Protein AF-A0A847HYG8-F1 (afdb_monomer_lite)

Radius of gyration: 13.26 Å; chains: 1; bounding box: 29×30×33 Å

pLDDT: mean 84.76, std 11.22, range [52.34, 96.5]

Structure (mmCIF, N/CA/C/O backbone):
data_AF-A0A847HYG8-F1
#
_entry.id   AF-A0A847HYG8-F1
#
loop_
_atom_site.group_PDB
_atom_site.id
_atom_site.type_symbol
_atom_site.label_atom_id
_atom_site.label_alt_id
_atom_site.label_comp_id
_atom_site.label_asym_id
_atom_site.label_entity_id
_atom_site.label_seq_id
_atom_site.pdbx_PDB_ins_code
_atom_site.Cartn_x
_atom_site.Cartn_y
_atom_site.Cartn_z
_atom_site.occupancy
_atom_site.B_iso_or_equiv
_atom_site.auth_seq_id
_atom_site.auth_comp_id
_atom_site.auth_asym_id
_atom_site.auth_atom_id
_atom_site.pdbx_PDB_model_num
ATOM 1 N N . MET A 1 1 ? -9.102 16.227 9.073 1.00 52.34 1 MET A N 1
ATOM 2 C CA . MET A 1 1 ? -7.737 16.788 8.981 1.00 52.34 1 MET A CA 1
ATOM 3 C C . MET A 1 1 ? -6.795 15.641 9.301 1.00 52.34 1 MET A C 1
ATOM 5 O O . MET A 1 1 ? -7.019 15.011 10.326 1.00 52.34 1 MET A O 1
ATOM 9 N N . LEU A 1 2 ? -5.846 15.303 8.422 1.00 60.75 2 LEU A N 1
ATOM 10 C CA . LEU A 1 2 ? -4.850 14.267 8.726 1.00 60.75 2 LEU A CA 1
ATOM 11 C C . LEU A 1 2 ? -3.998 14.769 9.896 1.00 60.75 2 LEU A C 1
ATOM 13 O O . LEU A 1 2 ? -3.474 15.881 9.843 1.00 60.75 2 LEU A O 1
ATOM 17 N N . THR A 1 3 ? -3.939 14.009 10.984 1.00 58.62 3 THR A N 1
ATOM 18 C CA 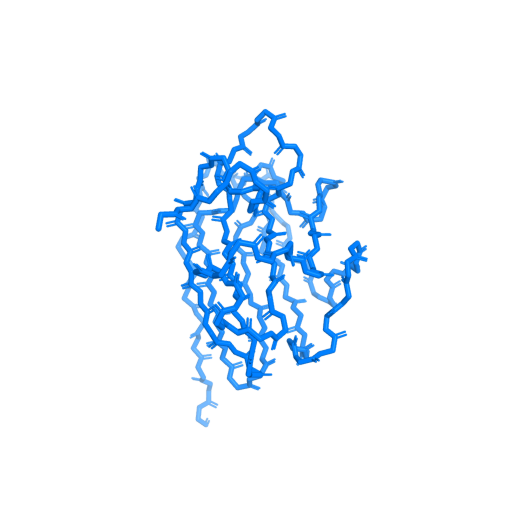. THR A 1 3 ? -3.128 14.368 12.152 1.00 58.62 3 THR A CA 1
ATOM 19 C C . THR A 1 3 ? -1.682 13.922 11.926 1.00 58.62 3 THR A C 1
ATOM 21 O O . THR A 1 3 ? -1.426 13.015 11.131 1.00 58.62 3 THR A O 1
ATOM 24 N N . ALA A 1 4 ? -0.722 14.515 12.646 1.00 59.12 4 ALA A N 1
ATOM 25 C CA . ALA A 1 4 ? 0.690 14.101 12.601 1.00 59.12 4 ALA A CA 1
ATOM 26 C C . ALA A 1 4 ? 0.892 12.604 12.933 1.00 59.12 4 ALA A C 1
ATOM 28 O O . ALA A 1 4 ? 1.871 11.991 12.525 1.00 59.12 4 ALA A O 1
ATOM 29 N N . SER A 1 5 ? -0.071 12.006 13.634 1.00 66.94 5 SER A N 1
ATOM 30 C CA . SER A 1 5 ? -0.124 10.593 14.006 1.00 66.94 5 SER A CA 1
ATOM 31 C C . SER A 1 5 ? -0.517 9.657 12.850 1.00 66.94 5 SER A C 1
ATOM 33 O O . SER A 1 5 ? -0.388 8.447 12.972 1.00 66.94 5 SER A O 1
ATOM 35 N N . SER A 1 6 ? -0.978 10.183 11.711 1.00 69.50 6 SER A N 1
ATOM 36 C CA . SER A 1 6 ? -1.376 9.360 10.556 1.00 69.50 6 SER A CA 1
ATOM 37 C C . SER A 1 6 ? -0.200 8.721 9.808 1.00 69.50 6 SER A C 1
ATOM 39 O O . SER A 1 6 ? -0.425 7.839 8.986 1.00 69.50 6 SER A O 1
ATOM 41 N N . TYR A 1 7 ? 1.037 9.169 10.064 1.00 79.75 7 TYR A N 1
ATOM 42 C CA . TYR A 1 7 ? 2.248 8.811 9.309 1.00 79.75 7 TYR A CA 1
ATOM 43 C C . TYR A 1 7 ? 2.185 9.099 7.795 1.00 79.75 7 TYR A C 1
ATO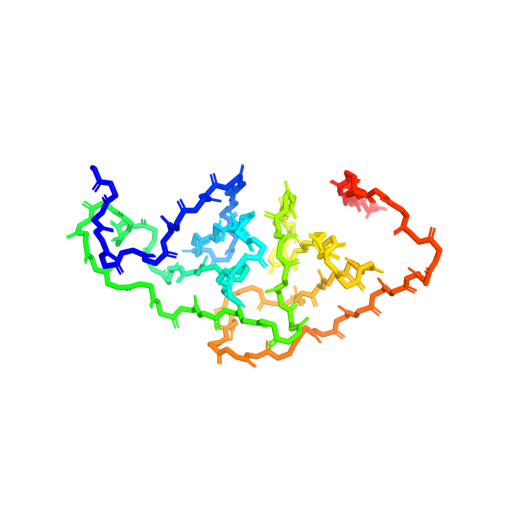M 45 O O . TYR A 1 7 ? 3.074 8.706 7.043 1.00 79.75 7 TYR A O 1
ATOM 53 N N . LEU A 1 8 ? 1.155 9.813 7.336 1.00 79.19 8 LEU A N 1
ATOM 54 C CA . LEU A 1 8 ? 0.993 10.224 5.948 1.00 79.19 8 LEU A CA 1
ATOM 55 C C . LEU A 1 8 ? 1.698 11.562 5.738 1.00 79.19 8 LEU A C 1
ATOM 57 O O . LEU A 1 8 ? 1.106 12.622 5.935 1.00 79.19 8 LEU A O 1
ATOM 61 N N . VAL A 1 9 ? 2.972 11.499 5.354 1.00 79.81 9 VAL A N 1
ATOM 62 C CA . VAL A 1 9 ? 3.782 12.691 5.057 1.00 79.81 9 VAL A CA 1
ATOM 63 C C . VAL A 1 9 ? 3.438 13.251 3.675 1.00 79.81 9 VAL A C 1
ATOM 65 O O . VAL A 1 9 ? 3.185 14.447 3.536 1.00 79.81 9 VAL A O 1
ATOM 68 N N . LEU A 1 10 ? 3.359 12.381 2.663 1.00 85.38 10 LEU A N 1
ATOM 69 C CA . LEU A 1 10 ? 3.004 12.720 1.287 1.00 85.38 10 LEU A CA 1
ATOM 70 C C . LEU A 1 10 ? 2.031 11.674 0.699 1.00 85.38 10 LEU A C 1
ATOM 72 O O . LEU A 1 10 ? 2.412 10.888 -0.177 1.00 85.38 10 LEU A O 1
ATOM 76 N N . PRO A 1 11 ? 0.770 11.627 1.178 1.00 87.75 11 PRO A N 1
ATOM 77 C CA . PRO A 1 11 ? -0.224 10.694 0.655 1.00 87.75 11 PRO A CA 1
ATOM 78 C C . PRO A 1 11 ? -0.475 10.972 -0.831 1.00 87.75 11 PRO A C 1
ATOM 80 O O . PRO A 1 11 ? -0.805 12.096 -1.207 1.00 87.75 11 PRO A O 1
ATOM 83 N N . TYR A 1 12 ? -0.323 9.949 -1.671 1.00 88.88 12 TYR A N 1
ATOM 84 C CA . TYR A 1 12 ? -0.370 10.092 -3.129 1.00 88.88 12 TYR A CA 1
ATOM 85 C C . TYR A 1 12 ? -1.540 9.339 -3.761 1.00 88.88 12 TYR A C 1
ATOM 87 O O . TYR A 1 12 ? -2.192 9.834 -4.677 1.00 88.88 12 TYR A O 1
ATOM 95 N N . CYS A 1 13 ? -1.836 8.143 -3.258 1.00 91.50 13 CYS A N 1
ATOM 96 C CA . CYS A 1 13 ? -2.895 7.288 -3.780 1.00 91.50 13 CYS A CA 1
ATOM 97 C C . CYS A 1 13 ? -3.598 6.546 -2.640 1.00 91.50 13 CYS A C 1
ATOM 99 O O . CYS A 1 13 ? -3.030 6.343 -1.568 1.00 91.50 13 CYS A O 1
ATOM 101 N N . VAL A 1 14 ? -4.855 6.164 -2.857 1.00 93.81 14 VAL A N 1
ATOM 102 C CA . VAL A 1 14 ? -5.692 5.478 -1.866 1.00 93.81 14 VAL A CA 1
ATOM 103 C C . VAL A 1 14 ? -6.527 4.397 -2.549 1.00 93.81 14 VAL A C 1
ATOM 105 O O . VAL A 1 14 ? -6.977 4.578 -3.679 1.00 93.81 14 VAL A O 1
ATOM 108 N N . THR A 1 15 ? -6.740 3.275 -1.870 1.00 95.12 15 THR A N 1
ATOM 109 C CA . THR A 1 15 ? -7.662 2.222 -2.299 1.00 95.12 15 THR A CA 1
ATOM 110 C C . THR A 1 15 ? -8.331 1.583 -1.090 1.00 95.12 15 THR A C 1
ATOM 112 O O . THR A 1 15 ? -7.827 1.652 0.032 1.00 95.12 15 THR A O 1
ATOM 115 N N . HIS A 1 16 ? -9.475 0.951 -1.325 1.00 94.75 16 HIS A N 1
ATOM 116 C CA . HIS A 1 16 ? -10.217 0.195 -0.329 1.00 94.75 16 HIS A CA 1
ATOM 117 C C . HIS A 1 16 ? -10.388 -1.239 -0.832 1.00 94.75 16 HIS A C 1
ATOM 119 O O . HIS A 1 16 ? -10.935 -1.457 -1.912 1.00 94.75 16 HIS A O 1
ATOM 125 N N . VAL A 1 17 ? -9.900 -2.219 -0.071 1.00 94.88 17 VAL A N 1
ATOM 126 C CA . VAL A 1 17 ? -9.985 -3.639 -0.438 1.00 94.88 17 VAL A CA 1
ATOM 127 C C . VAL A 1 17 ? -10.002 -4.517 0.807 1.00 94.88 17 VAL A C 1
ATOM 129 O O . VAL A 1 17 ? -9.321 -4.237 1.789 1.00 94.88 17 VAL A O 1
ATOM 132 N N . GLY A 1 18 ? -10.825 -5.569 0.793 1.00 89.50 18 GLY A N 1
ATOM 133 C CA . GLY A 1 18 ? -10.961 -6.476 1.937 1.00 89.50 18 GLY A CA 1
ATOM 134 C C . GLY A 1 18 ? -11.485 -5.798 3.210 1.00 89.50 18 GLY A C 1
ATOM 135 O O . GLY A 1 18 ? -11.144 -6.233 4.302 1.00 89.50 18 GLY A O 1
ATOM 136 N N . GLY A 1 19 ? -12.259 -4.712 3.078 1.00 92.19 19 GLY A N 1
ATOM 137 C CA . GLY A 1 19 ? -12.750 -3.915 4.211 1.00 92.19 19 GLY A CA 1
ATOM 138 C C . GLY A 1 19 ? -11.715 -2.965 4.822 1.00 92.19 19 GLY A C 1
ATOM 139 O O . GLY A 1 19 ? -12.005 -2.334 5.832 1.00 92.19 19 GLY A O 1
ATOM 140 N N . ARG A 1 20 ? -10.520 -2.859 4.227 1.00 95.62 20 ARG A N 1
ATOM 141 C CA . ARG A 1 20 ? -9.392 -2.079 4.745 1.00 95.62 20 ARG A CA 1
ATOM 142 C C . ARG A 1 20 ? -9.013 -0.948 3.807 1.00 95.62 20 ARG A C 1
ATOM 144 O O . ARG A 1 20 ? -9.043 -1.108 2.583 1.00 95.62 20 ARG A O 1
ATOM 151 N N . LEU A 1 21 ? -8.639 0.190 4.378 1.00 95.00 21 LEU A N 1
ATOM 152 C CA . LEU A 1 21 ? -8.162 1.347 3.625 1.00 95.00 21 LEU A CA 1
ATOM 153 C C . LEU A 1 21 ? -6.641 1.293 3.532 1.00 95.00 21 LEU A C 1
ATOM 155 O O . LEU A 1 21 ? -5.979 1.184 4.558 1.00 95.00 21 LEU A O 1
ATOM 159 N N . PHE A 1 22 ? -6.094 1.434 2.331 1.00 95.62 22 PHE A N 1
ATOM 160 C CA . PHE A 1 22 ? -4.656 1.536 2.107 1.00 95.62 22 PHE A CA 1
ATOM 161 C C . PHE A 1 22 ? -4.334 2.858 1.434 1.00 95.62 22 PHE A C 1
ATOM 163 O O . PHE A 1 22 ? -5.032 3.275 0.511 1.00 95.62 22 PHE A O 1
ATOM 170 N N . VAL A 1 23 ? -3.268 3.503 1.887 1.00 93.56 23 VAL A N 1
ATOM 171 C CA . VAL A 1 23 ? -2.781 4.778 1.378 1.00 93.56 23 VAL A CA 1
ATOM 172 C C . VAL A 1 23 ? -1.311 4.613 1.010 1.00 93.56 23 VAL A C 1
ATOM 174 O O . VAL A 1 23 ? -0.486 4.239 1.845 1.00 93.56 23 VAL A O 1
ATOM 177 N N . GLY A 1 24 ? -0.995 4.882 -0.252 1.00 92.69 24 GLY A N 1
ATOM 178 C CA . GLY A 1 24 ? 0.371 4.969 -0.741 1.00 92.69 24 GLY A CA 1
ATOM 179 C C . GLY A 1 24 ? 0.961 6.327 -0.387 1.00 92.69 24 GLY A C 1
ATOM 180 O O . GLY A 1 24 ? 0.342 7.371 -0.612 1.00 92.69 24 GLY A O 1
ATOM 181 N N . ASN A 1 25 ? 2.154 6.297 0.184 1.00 87.94 25 ASN A N 1
ATOM 182 C C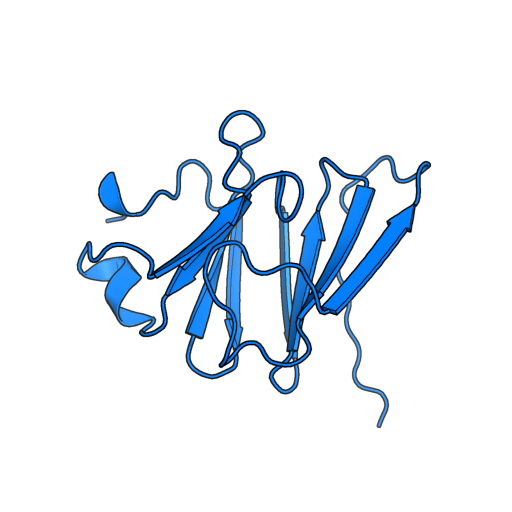A . ASN A 1 25 ? 2.932 7.459 0.559 1.00 87.94 25 ASN A CA 1
ATOM 183 C C . ASN A 1 25 ? 4.101 7.592 -0.430 1.00 87.94 25 ASN A C 1
ATOM 185 O O . ASN A 1 25 ? 4.912 6.674 -0.589 1.00 87.94 25 ASN A O 1
ATOM 189 N N . ALA A 1 26 ? 4.174 8.734 -1.111 1.00 81.88 26 ALA A N 1
ATOM 190 C CA . ALA A 1 26 ? 5.217 9.036 -2.090 1.00 81.88 26 ALA A CA 1
ATOM 191 C C . ALA A 1 26 ? 6.388 9.801 -1.452 1.00 81.88 26 ALA A C 1
ATOM 193 O O . ALA A 1 26 ? 7.061 10.601 -2.103 1.00 81.88 26 ALA A O 1
ATOM 194 N N . ASP A 1 27 ? 6.634 9.595 -0.162 1.00 75.62 27 ASP A N 1
ATOM 195 C CA . ASP A 1 27 ? 7.825 10.137 0.471 1.00 75.62 27 ASP A CA 1
ATOM 196 C C . ASP A 1 27 ? 9.041 9.277 0.089 1.00 75.62 27 ASP A C 1
ATOM 198 O O . ASP A 1 27 ? 9.041 8.056 0.230 1.00 75.62 27 ASP A O 1
ATOM 202 N N . HIS A 1 28 ? 10.064 9.920 -0.470 1.00 65.19 28 HIS A N 1
ATOM 203 C CA . HIS A 1 28 ? 11.340 9.295 -0.836 1.00 65.19 28 HIS A CA 1
ATOM 204 C C . HIS A 1 28 ? 12.364 9.375 0.304 1.00 65.19 28 HIS A C 1
ATOM 206 O O . HIS A 1 28 ? 13.442 8.790 0.210 1.00 65.19 28 HIS A O 1
ATOM 212 N N . THR A 1 29 ? 12.046 10.130 1.356 1.00 68.75 29 THR A N 1
ATOM 213 C CA . THR A 1 29 ? 12.895 10.352 2.527 1.00 68.75 29 THR A CA 1
ATOM 214 C C . THR A 1 29 ? 12.440 9.512 3.712 1.00 68.75 29 THR A C 1
ATOM 216 O O . THR A 1 29 ? 13.276 8.957 4.427 1.00 68.75 29 THR A O 1
ATOM 219 N N . ASP A 1 30 ? 11.126 9.360 3.885 1.00 63.53 30 ASP A N 1
ATOM 220 C CA . ASP A 1 30 ? 10.552 8.499 4.904 1.00 63.53 30 ASP A CA 1
ATOM 221 C C . ASP A 1 30 ? 10.324 7.104 4.321 1.00 63.53 30 ASP A C 1
ATOM 223 O O . ASP A 1 30 ? 9.556 6.893 3.386 1.00 63.53 30 ASP A O 1
ATOM 227 N N . THR A 1 31 ? 11.025 6.122 4.877 1.00 73.06 31 THR A N 1
ATOM 228 C CA . THR A 1 31 ? 10.994 4.720 4.435 1.00 73.06 31 THR A CA 1
ATOM 229 C C . THR A 1 31 ? 9.607 4.074 4.484 1.00 73.06 31 THR A C 1
ATOM 231 O O . THR A 1 31 ? 9.501 2.908 4.144 1.00 73.06 31 THR A O 1
ATOM 234 N N . LEU A 1 32 ? 8.551 4.759 4.925 1.00 85.81 32 LEU A N 1
ATOM 235 C CA . LEU A 1 32 ? 7.184 4.250 4.995 1.00 85.81 32 LEU A CA 1
ATOM 236 C C . LEU A 1 32 ? 6.401 4.553 3.711 1.00 85.81 32 LEU A C 1
ATOM 238 O O . LEU A 1 32 ? 5.777 5.608 3.600 1.00 85.81 32 LEU A O 1
ATOM 242 N N . GLY A 1 33 ? 6.400 3.609 2.768 1.00 89.75 33 GLY A N 1
ATOM 243 C CA . GLY A 1 33 ? 5.713 3.765 1.486 1.00 89.75 33 GLY A CA 1
ATOM 244 C C . GLY A 1 33 ? 4.234 3.378 1.487 1.00 89.75 33 GLY A C 1
ATOM 245 O O . GLY A 1 33 ? 3.493 3.881 0.648 1.00 89.75 33 GLY A O 1
ATOM 246 N N . LEU A 1 34 ? 3.764 2.514 2.393 1.00 93.00 34 LEU A N 1
ATOM 247 C CA . LEU A 1 34 ? 2.345 2.141 2.435 1.00 93.00 34 LEU A CA 1
ATOM 248 C C . LEU A 1 34 ? 1.817 2.056 3.864 1.00 93.00 34 LEU A C 1
ATOM 250 O O . LEU A 1 34 ? 2.420 1.446 4.747 1.00 93.00 34 LEU A O 1
ATOM 254 N N . VAL A 1 35 ? 0.661 2.678 4.059 1.00 93.31 35 VAL A N 1
ATOM 255 C CA . VAL A 1 35 ? -0.056 2.764 5.326 1.00 93.31 35 VAL A CA 1
ATOM 256 C C . VAL A 1 35 ? -1.426 2.127 5.147 1.00 93.31 35 VAL A C 1
ATOM 258 O O . VAL A 1 35 ? -2.096 2.388 4.150 1.00 93.31 35 VAL A O 1
ATOM 261 N N . GLY A 1 36 ? -1.861 1.303 6.095 1.00 94.56 36 GLY A N 1
ATOM 262 C CA . GLY A 1 36 ? -3.177 0.678 6.070 1.00 94.56 36 GLY A CA 1
ATOM 263 C C . GLY A 1 36 ? -3.923 0.804 7.392 1.00 94.56 36 GLY A C 1
ATOM 264 O O . GLY A 1 36 ? -3.320 0.840 8.466 1.00 94.56 36 GLY A O 1
ATOM 265 N N . PHE A 1 37 ? -5.246 0.864 7.275 1.00 94.19 37 PHE A N 1
ATOM 266 C CA . PHE A 1 37 ? -6.194 0.920 8.377 1.00 94.19 37 PHE A CA 1
ATOM 267 C C . PHE A 1 37 ? -7.167 -0.254 8.263 1.00 94.19 37 PHE A C 1
ATOM 269 O O . PHE A 1 37 ? -7.882 -0.366 7.260 1.00 94.19 37 PHE A O 1
ATOM 276 N N . SER A 1 38 ? -7.230 -1.099 9.294 1.00 93.81 38 SER A N 1
ATOM 277 C CA . SER A 1 38 ? -8.212 -2.188 9.365 1.00 93.81 38 SER A CA 1
ATOM 278 C C . SER A 1 38 ? -9.653 -1.677 9.409 1.00 93.81 38 SER A C 1
ATOM 280 O O . SER A 1 38 ? -10.538 -2.320 8.855 1.00 93.81 38 SER A O 1
ATOM 282 N N . ASP A 1 39 ? -9.877 -0.513 10.025 1.00 92.25 39 ASP A N 1
ATOM 283 C CA . ASP A 1 39 ? -11.128 0.244 9.930 1.00 92.25 39 ASP A CA 1
ATOM 284 C C . ASP A 1 39 ? -10.860 1.559 9.175 1.00 92.25 39 ASP A C 1
ATOM 286 O O . ASP A 1 39 ? -10.147 2.422 9.697 1.00 92.25 39 ASP A O 1
ATOM 290 N N . PRO A 1 40 ? -11.423 1.758 7.969 1.00 90.31 40 PRO A N 1
ATOM 291 C CA . PRO A 1 40 ? -11.267 2.988 7.198 1.00 90.31 40 PRO A CA 1
ATOM 292 C C . PRO A 1 40 ? -11.638 4.270 7.954 1.00 90.31 40 PRO A C 1
ATOM 294 O O . PRO A 1 40 ? -11.079 5.325 7.656 1.00 90.31 40 PRO A O 1
ATOM 297 N N . HIS A 1 41 ? -12.543 4.216 8.937 1.00 88.06 41 HIS A N 1
ATOM 298 C CA . HIS A 1 41 ? -12.928 5.390 9.726 1.00 88.06 41 HIS A CA 1
ATOM 299 C C . HIS A 1 41 ? -11.781 5.929 10.588 1.00 88.06 41 HIS A C 1
ATOM 301 O O . HIS A 1 41 ? -11.756 7.123 10.899 1.00 88.06 41 HIS A O 1
ATOM 307 N N . ASN A 1 42 ? -10.787 5.096 10.904 1.00 88.19 42 ASN A N 1
ATOM 308 C CA . ASN A 1 42 ? -9.641 5.492 11.717 1.00 88.19 42 ASN A CA 1
ATOM 309 C C . ASN A 1 42 ? -8.805 6.619 11.091 1.00 88.19 42 ASN A C 1
ATOM 311 O O . ASN A 1 42 ? -8.185 7.397 11.819 1.00 88.19 42 ASN A O 1
ATOM 315 N N . ILE A 1 43 ? -8.844 6.779 9.761 1.00 84.62 43 ILE A N 1
ATOM 316 C CA . ILE A 1 43 ? -8.107 7.847 9.073 1.00 84.62 43 ILE A CA 1
ATOM 317 C C . ILE A 1 43 ? -8.579 9.255 9.476 1.00 84.62 43 ILE A C 1
ATOM 319 O O . ILE A 1 43 ? -7.793 10.203 9.446 1.00 84.62 43 ILE A O 1
ATOM 323 N N . VAL A 1 44 ? -9.853 9.416 9.866 1.00 81.12 44 VAL A N 1
ATOM 324 C CA . VAL A 1 44 ? -10.426 10.725 10.237 1.00 81.12 44 VAL A CA 1
ATOM 325 C C . VAL A 1 44 ? -10.516 10.951 11.742 1.00 81.12 44 VAL A C 1
ATOM 327 O O . VAL A 1 44 ? -10.667 12.097 12.165 1.00 81.12 44 VAL A O 1
ATOM 330 N N . THR A 1 45 ? -10.409 9.897 12.552 1.00 81.25 45 THR A N 1
ATOM 331 C CA . THR A 1 45 ? -10.466 9.985 14.021 1.00 81.25 45 THR A CA 1
ATOM 332 C C . THR A 1 45 ? -9.104 10.264 14.655 1.00 81.25 45 THR A C 1
ATOM 334 O O . THR A 1 45 ? -9.034 10.557 15.846 1.00 81.25 45 THR A O 1
ATOM 337 N N . GLY A 1 46 ? -8.021 10.193 13.875 1.00 72.94 46 GLY A N 1
ATOM 338 C CA . GLY A 1 46 ? -6.655 10.362 14.372 1.00 72.94 46 GLY A CA 1
ATOM 339 C C . GLY A 1 46 ? -6.090 9.113 15.052 1.00 72.94 46 GLY A C 1
ATOM 340 O O . GLY A 1 46 ? -5.025 9.196 15.663 1.00 72.94 46 GLY A O 1
ATOM 341 N N . THR A 1 47 ? -6.779 7.972 14.941 1.00 84.50 47 THR A N 1
ATOM 342 C CA . THR A 1 47 ? -6.240 6.663 15.319 1.00 84.50 47 THR A CA 1
ATOM 343 C C . THR A 1 47 ? -5.017 6.348 14.450 1.00 84.50 47 THR A C 1
ATOM 345 O O . THR A 1 47 ? -4.993 6.664 13.259 1.00 84.50 47 THR A O 1
ATOM 348 N N . LEU A 1 48 ? -3.995 5.723 15.043 1.00 86.88 48 LEU A N 1
ATOM 349 C CA . LEU A 1 48 ? -2.821 5.283 14.292 1.00 86.88 48 LEU A CA 1
ATOM 350 C C . LEU A 1 48 ? -3.205 4.187 13.281 1.00 86.88 48 LEU A C 1
ATOM 352 O O . LEU A 1 48 ? -4.034 3.335 13.604 1.00 86.88 48 LEU A O 1
ATOM 356 N N . PRO A 1 49 ? -2.590 4.165 12.091 1.00 91.06 49 PRO A N 1
ATOM 357 C CA . PRO A 1 49 ? -2.661 3.008 11.206 1.00 91.06 49 PRO A CA 1
ATOM 358 C C . PRO A 1 49 ? -2.040 1.765 11.855 1.00 91.06 49 PRO A C 1
ATOM 360 O O . PRO A 1 49 ? -1.013 1.845 12.530 1.00 91.06 49 PRO A O 1
ATOM 363 N N . ASP A 1 50 ? -2.654 0.611 11.617 1.00 92.94 50 ASP A N 1
ATOM 364 C CA . ASP A 1 50 ? -2.231 -0.696 12.131 1.00 92.94 50 ASP A CA 1
ATOM 365 C C . ASP A 1 50 ? -1.376 -1.494 11.134 1.00 92.94 50 ASP A C 1
ATOM 367 O O . ASP A 1 50 ? -0.738 -2.480 11.504 1.00 92.94 50 ASP A O 1
ATOM 371 N N . ILE A 1 51 ? -1.302 -1.040 9.880 1.00 94.25 51 ILE A N 1
ATOM 372 C CA . ILE A 1 51 ? -0.481 -1.653 8.836 1.00 94.25 51 ILE A CA 1
ATOM 373 C C . ILE A 1 51 ? 0.532 -0.622 8.348 1.00 94.25 51 ILE A C 1
ATOM 375 O O . ILE A 1 51 ? 0.168 0.414 7.794 1.00 94.25 51 ILE A O 1
ATOM 379 N N . LEU A 1 52 ? 1.817 -0.918 8.536 1.00 93.25 52 LEU A N 1
ATOM 380 C CA . LEU A 1 52 ? 2.923 -0.072 8.103 1.00 93.25 52 LEU A CA 1
ATOM 381 C C . LEU A 1 52 ? 3.884 -0.907 7.255 1.00 93.25 52 LEU A C 1
ATOM 383 O O . LEU A 1 52 ? 4.568 -1.792 7.773 1.00 93.25 52 LEU A O 1
ATOM 387 N N . LEU A 1 53 ? 3.959 -0.632 5.953 1.00 93.06 53 LEU A N 1
ATOM 388 C CA . LEU A 1 53 ? 4.949 -1.246 5.070 1.00 93.06 53 LEU A CA 1
ATOM 389 C C . LEU A 1 53 ? 6.031 -0.234 4.728 1.00 93.06 53 LEU A C 1
ATOM 391 O O . LEU A 1 53 ? 5.766 0.850 4.201 1.00 93.06 53 LEU A O 1
ATOM 395 N N . ARG A 1 54 ? 7.265 -0.617 5.051 1.00 89.50 54 ARG A N 1
ATOM 396 C CA . ARG A 1 54 ? 8.452 0.216 4.897 1.00 89.50 54 ARG A CA 1
ATOM 397 C C . ARG A 1 54 ? 9.396 -0.338 3.838 1.00 89.50 54 ARG A C 1
ATOM 399 O O . ARG A 1 54 ? 9.233 -1.466 3.382 1.00 89.50 54 ARG A O 1
ATOM 406 N N . ALA A 1 55 ? 10.405 0.436 3.472 1.00 82.62 55 ALA A N 1
ATOM 407 C CA . ALA A 1 55 ? 11.522 0.005 2.656 1.00 82.62 55 ALA A CA 1
ATOM 408 C C . ALA A 1 55 ? 12.163 -1.287 3.218 1.00 82.62 55 ALA A C 1
ATOM 410 O O . ALA A 1 55 ? 12.307 -1.415 4.437 1.00 82.62 55 ALA A O 1
ATOM 411 N N . PRO A 1 56 ? 12.562 -2.238 2.351 1.00 82.69 56 PRO A N 1
ATOM 412 C CA . PRO A 1 56 ? 12.461 -2.192 0.886 1.00 82.69 56 PRO A CA 1
ATOM 413 C C . PRO A 1 56 ? 11.079 -2.589 0.331 1.00 82.69 56 PRO A C 1
ATOM 415 O O . PRO A 1 56 ? 10.838 -2.482 -0.868 1.00 82.69 56 PRO A O 1
ATOM 418 N N . LEU A 1 57 ? 10.159 -3.034 1.189 1.00 85.25 57 LEU A N 1
ATOM 419 C CA . LEU A 1 57 ? 8.869 -3.607 0.794 1.00 85.25 57 LEU A CA 1
ATOM 420 C C . LEU A 1 57 ? 7.969 -2.581 0.097 1.00 85.25 57 LEU A C 1
ATOM 422 O O . LEU A 1 57 ? 7.322 -2.900 -0.899 1.00 85.25 57 LEU A O 1
ATOM 426 N N . ALA A 1 58 ? 7.953 -1.347 0.596 1.00 85.31 58 ALA A N 1
ATOM 427 C CA . ALA A 1 58 ? 7.215 -0.237 0.009 1.00 85.31 58 ALA A CA 1
ATOM 428 C C . ALA A 1 58 ? 8.040 1.050 0.120 1.00 85.31 58 ALA A C 1
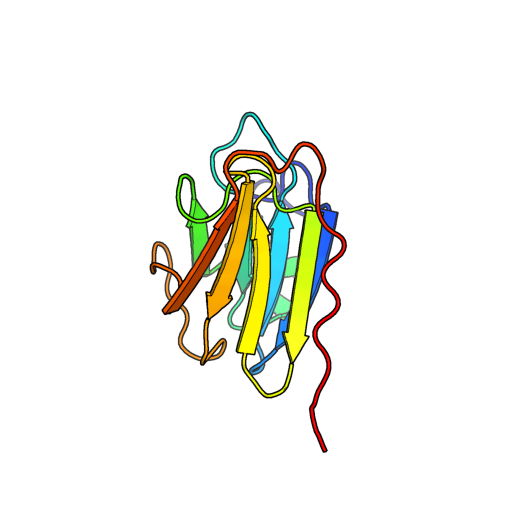ATOM 430 O O . ALA A 1 58 ? 8.129 1.641 1.196 1.00 85.31 58 ALA A O 1
ATOM 431 N N . GLY A 1 59 ? 8.658 1.462 -0.989 1.00 83.81 59 GLY A N 1
ATOM 432 C CA . GLY A 1 59 ? 9.372 2.732 -1.114 1.00 83.81 59 GLY A CA 1
ATOM 433 C C . GLY A 1 59 ? 8.772 3.566 -2.241 1.00 83.81 59 GLY A C 1
ATOM 434 O O . GLY A 1 59 ? 8.754 3.126 -3.385 1.00 83.81 59 GLY A O 1
ATOM 435 N N . TYR A 1 60 ? 8.289 4.768 -1.929 1.00 86.88 60 TYR A N 1
ATOM 436 C CA . TYR A 1 60 ? 7.700 5.682 -2.912 1.00 86.88 60 TYR A CA 1
ATOM 437 C C . TYR A 1 60 ? 6.556 5.049 -3.733 1.00 86.88 60 TYR A C 1
ATOM 439 O O . TYR A 1 60 ? 6.724 4.605 -4.879 1.00 86.88 60 TYR A O 1
ATOM 447 N N . ILE A 1 61 ? 5.371 5.000 -3.118 1.00 89.31 61 ILE A N 1
ATOM 448 C CA . ILE A 1 61 ? 4.180 4.393 -3.717 1.00 89.31 61 ILE A CA 1
ATOM 449 C C . ILE A 1 61 ? 3.304 5.469 -4.347 1.00 89.31 61 ILE A C 1
ATOM 451 O O . ILE A 1 61 ? 2.683 6.273 -3.651 1.00 89.31 61 ILE A O 1
ATOM 455 N N . VAL A 1 62 ? 3.233 5.454 -5.676 1.00 85.62 62 VAL A N 1
ATOM 456 C CA . VAL A 1 62 ? 2.437 6.419 -6.454 1.00 85.62 62 VAL A CA 1
ATOM 457 C C . VAL A 1 62 ? 1.205 5.812 -7.106 1.00 85.62 62 VAL A C 1
ATOM 459 O O . VAL A 1 62 ? 0.347 6.545 -7.590 1.00 85.62 62 VAL A O 1
ATOM 462 N N . ASP A 1 63 ? 1.088 4.487 -7.105 1.00 89.88 63 ASP A N 1
ATOM 463 C CA . ASP A 1 63 ? -0.122 3.831 -7.569 1.00 89.88 63 ASP A CA 1
ATOM 464 C C . ASP A 1 63 ? -0.419 2.577 -6.756 1.00 89.88 63 ASP A C 1
ATOM 466 O O . ASP A 1 63 ? 0.476 1.772 -6.486 1.00 89.88 63 ASP A O 1
ATOM 470 N N . ILE A 1 64 ? -1.691 2.425 -6.387 1.00 93.44 64 ILE A N 1
ATOM 471 C CA . ILE A 1 64 ? -2.228 1.259 -5.689 1.00 93.44 64 ILE A CA 1
ATOM 472 C C . ILE A 1 64 ? -3.570 0.850 -6.291 1.00 93.44 64 ILE A C 1
ATOM 474 O O . ILE A 1 64 ? -4.399 1.687 -6.665 1.00 93.44 64 ILE A O 1
ATOM 478 N N . ARG A 1 65 ? -3.806 -0.458 -6.373 1.00 93.81 65 ARG A N 1
ATOM 479 C CA . ARG A 1 65 ? -5.050 -1.047 -6.875 1.00 93.81 65 ARG A CA 1
ATOM 480 C C . ARG A 1 65 ? -5.495 -2.177 -5.964 1.00 93.81 65 ARG A C 1
ATOM 482 O O . ARG A 1 65 ? -4.705 -3.041 -5.601 1.00 93.81 65 ARG A O 1
ATOM 489 N N . GLY A 1 66 ? -6.773 -2.157 -5.605 1.00 92.50 66 GLY A N 1
ATOM 490 C CA . GLY A 1 66 ? -7.439 -3.280 -4.956 1.00 92.50 66 GLY A CA 1
ATOM 491 C C . GLY A 1 66 ? -8.327 -3.999 -5.965 1.00 92.50 66 GLY A C 1
ATOM 492 O O . GLY A 1 66 ? -9.115 -3.332 -6.631 1.00 92.50 66 GLY A O 1
ATOM 493 N N . ILE A 1 67 ? -8.214 -5.322 -6.089 1.00 89.19 67 ILE A N 1
ATOM 494 C CA . ILE A 1 67 ? -9.049 -6.114 -7.007 1.00 89.19 67 ILE A CA 1
ATOM 495 C C . ILE A 1 67 ? -9.305 -7.509 -6.439 1.00 89.19 67 ILE A C 1
ATOM 497 O O . ILE A 1 67 ? -8.367 -8.189 -6.034 1.00 89.19 67 ILE A O 1
ATOM 501 N N . LEU A 1 68 ? -10.576 -7.918 -6.350 1.00 89.56 68 LEU A N 1
ATOM 502 C CA . LEU A 1 68 ? -11.003 -9.234 -5.840 1.00 89.56 68 LEU A CA 1
ATOM 503 C C . LEU A 1 68 ? -10.326 -9.669 -4.521 1.00 89.56 68 LEU A C 1
ATOM 505 O O . LEU A 1 68 ? -9.987 -10.831 -4.329 1.00 89.56 68 LEU A O 1
ATOM 509 N N . GLY A 1 69 ? -10.103 -8.725 -3.603 1.00 93.25 69 GLY A N 1
ATOM 510 C CA . GLY A 1 69 ? -9.439 -8.996 -2.323 1.00 93.25 69 GLY A CA 1
ATOM 511 C C . GLY A 1 69 ? -7.908 -8.958 -2.364 1.00 93.25 69 GLY A C 1
ATOM 512 O O . GLY A 1 69 ? -7.294 -9.012 -1.305 1.00 93.25 69 GLY A O 1
ATOM 513 N N . THR A 1 70 ? -7.290 -8.795 -3.534 1.00 95.31 70 THR A N 1
ATOM 514 C CA . THR A 1 70 ? -5.844 -8.578 -3.689 1.00 95.31 70 THR A CA 1
ATOM 515 C C . THR A 1 70 ? -5.491 -7.092 -3.626 1.00 95.31 70 THR A C 1
ATOM 517 O O . THR A 1 70 ? -6.285 -6.240 -4.033 1.00 95.31 70 THR A O 1
ATOM 520 N N . LEU A 1 71 ? -4.296 -6.773 -3.130 1.00 96.12 71 LEU A N 1
ATOM 521 C CA . LEU A 1 71 ? -3.732 -5.423 -3.124 1.00 96.12 71 LEU A CA 1
ATOM 522 C C . LEU A 1 71 ? -2.462 -5.415 -3.966 1.00 96.12 71 LEU A C 1
ATOM 524 O O . LEU A 1 71 ? -1.548 -6.189 -3.708 1.00 96.12 71 LEU A O 1
ATOM 528 N N . TRP A 1 72 ? -2.385 -4.498 -4.918 1.00 95.06 72 TRP A N 1
ATOM 529 C CA . TRP A 1 72 ? -1.236 -4.315 -5.789 1.00 95.06 72 TRP A CA 1
ATOM 530 C C . TRP A 1 72 ? -0.736 -2.882 -5.712 1.00 95.06 72 TRP A C 1
ATOM 532 O O . TRP A 1 72 ? -1.538 -1.954 -5.583 1.00 95.06 72 TRP A O 1
ATOM 542 N N . TYR A 1 73 ? 0.575 -2.692 -5.815 1.00 93.19 73 TYR A N 1
ATOM 543 C CA . TYR A 1 73 ? 1.171 -1.362 -5.817 1.00 93.19 73 TYR A CA 1
ATOM 544 C C . TYR A 1 73 ? 2.456 -1.284 -6.634 1.00 93.19 73 TYR A C 1
ATOM 546 O O . TYR A 1 73 ? 3.224 -2.245 -6.703 1.00 93.19 73 TYR A O 1
ATOM 554 N N . SER A 1 74 ? 2.700 -0.107 -7.209 1.00 89.69 74 SER A N 1
ATOM 555 C CA . SER A 1 74 ? 3.952 0.224 -7.891 1.00 89.69 74 SER A CA 1
ATOM 556 C C . SER A 1 74 ? 4.931 0.841 -6.894 1.00 89.69 74 SER A C 1
ATOM 558 O O . SER A 1 74 ? 4.708 1.935 -6.371 1.00 89.69 74 SER A O 1
ATOM 560 N N . ASN A 1 75 ? 6.023 0.131 -6.635 1.00 87.94 75 ASN A N 1
ATOM 561 C CA . ASN A 1 75 ? 7.147 0.563 -5.821 1.00 87.94 75 ASN A CA 1
ATOM 562 C C . ASN A 1 75 ? 8.212 1.177 -6.736 1.00 87.94 75 ASN A C 1
ATOM 564 O O . ASN A 1 75 ? 9.041 0.481 -7.326 1.00 87.94 75 ASN A O 1
ATOM 568 N N . SER A 1 76 ? 8.154 2.500 -6.887 1.00 82.69 76 SER A N 1
ATOM 569 C CA . SER A 1 76 ? 8.964 3.188 -7.902 1.00 82.69 76 SER A CA 1
ATOM 570 C C . SER A 1 76 ? 10.414 3.349 -7.465 1.00 82.69 76 SER A C 1
ATOM 572 O O . SER A 1 76 ? 11.295 3.412 -8.312 1.00 82.69 76 SER A O 1
ATOM 574 N N . TYR A 1 77 ? 10.676 3.395 -6.155 1.00 83.31 77 TYR A N 1
ATOM 575 C CA . TYR A 1 77 ? 12.046 3.490 -5.655 1.00 83.31 77 TYR A CA 1
ATOM 576 C C . TYR A 1 77 ? 12.835 2.205 -5.935 1.00 83.31 77 TYR A C 1
ATOM 578 O O . TYR A 1 77 ? 14.020 2.254 -6.252 1.00 83.31 77 TYR A O 1
ATOM 586 N N . TYR A 1 78 ? 12.164 1.053 -5.850 1.00 82.62 78 TYR A N 1
ATOM 587 C CA . TYR A 1 78 ? 12.768 -0.265 -6.051 1.00 82.62 78 TYR A CA 1
ATOM 588 C C . TYR A 1 78 ? 12.391 -0.913 -7.382 1.00 82.62 78 TYR A C 1
ATOM 590 O O . TYR A 1 78 ? 12.562 -2.120 -7.533 1.00 82.62 78 TYR A O 1
ATOM 598 N N . SER A 1 79 ? 11.875 -0.132 -8.333 1.00 85.31 79 SER A N 1
ATOM 599 C CA . SER A 1 79 ? 11.600 -0.592 -9.696 1.00 85.31 79 SER A CA 1
ATOM 600 C C . SER A 1 79 ? 10.800 -1.901 -9.747 1.00 85.31 79 SER A C 1
ATOM 602 O O . SER A 1 79 ? 11.176 -2.873 -10.405 1.00 85.31 79 SER A O 1
ATOM 604 N N . SER A 1 80 ? 9.722 -1.963 -8.962 1.00 86.94 80 SER A N 1
ATOM 605 C CA . SER A 1 80 ? 8.932 -3.184 -8.802 1.00 86.94 80 SER A CA 1
ATOM 606 C C . SER A 1 80 ? 7.435 -2.934 -8.689 1.00 86.94 80 SER A C 1
ATOM 608 O O . SER A 1 80 ? 6.978 -1.869 -8.280 1.00 86.94 80 SER A O 1
ATOM 610 N N . VAL A 1 81 ? 6.661 -3.956 -9.041 1.00 90.06 81 VAL A N 1
ATOM 611 C CA . VAL A 1 81 ? 5.240 -4.087 -8.730 1.00 90.06 81 VAL A CA 1
ATOM 612 C C . VAL A 1 81 ? 5.091 -5.204 -7.709 1.00 90.06 81 VAL A C 1
ATOM 614 O O . VAL A 1 81 ? 5.569 -6.320 -7.917 1.00 90.06 81 VAL A O 1
ATOM 617 N N . CYS A 1 82 ? 4.415 -4.905 -6.609 1.00 92.88 82 CYS A N 1
ATOM 618 C CA . CYS A 1 82 ? 4.215 -5.832 -5.507 1.00 92.88 82 CYS A CA 1
ATOM 619 C C . CYS A 1 82 ? 2.734 -6.181 -5.367 1.00 92.88 82 CYS A C 1
ATOM 621 O O . CYS A 1 82 ? 1.873 -5.326 -5.583 1.00 92.88 82 CYS A O 1
ATOM 623 N N . GLY A 1 83 ? 2.446 -7.422 -4.982 1.00 94.75 83 GLY A N 1
ATOM 624 C CA . GLY A 1 83 ? 1.094 -7.940 -4.807 1.00 94.75 83 GLY A CA 1
ATOM 625 C C . GLY A 1 83 ? 0.932 -8.712 -3.503 1.00 94.75 83 GLY A C 1
ATOM 626 O O . GLY A 1 83 ? 1.749 -9.571 -3.180 1.00 94.75 83 GLY A O 1
ATOM 627 N N . PHE A 1 84 ? -0.152 -8.431 -2.787 1.00 96.50 84 PHE A N 1
ATOM 628 C CA . PHE A 1 84 ? -0.695 -9.268 -1.722 1.00 96.50 84 PHE A CA 1
ATOM 629 C C . PHE A 1 84 ? -1.959 -9.954 -2.234 1.00 96.50 84 PHE A C 1
ATOM 631 O O . PHE A 1 84 ? -2.899 -9.288 -2.672 1.00 96.50 84 PHE A O 1
ATOM 638 N N . LEU A 1 85 ? -2.004 -11.280 -2.155 1.00 95.38 85 LEU A N 1
ATOM 639 C CA . LEU A 1 85 ? -3.123 -12.089 -2.639 1.00 95.38 85 LEU A CA 1
ATOM 640 C C . LEU A 1 85 ? -4.328 -12.059 -1.691 1.00 95.38 85 LEU A C 1
ATOM 642 O O . LEU A 1 85 ? -5.437 -12.397 -2.098 1.00 95.38 85 LEU A O 1
ATOM 646 N N . ASN A 1 86 ? -4.132 -11.630 -0.443 1.00 95.88 86 ASN A N 1
ATOM 647 C CA . ASN A 1 86 ? -5.214 -11.405 0.507 1.00 95.88 86 ASN A CA 1
ATOM 648 C C . ASN A 1 86 ? -4.977 -10.131 1.328 1.00 95.88 86 ASN A C 1
ATOM 650 O O . ASN A 1 86 ? -4.279 -10.129 2.341 1.00 95.88 86 ASN A O 1
ATOM 654 N N . ALA A 1 87 ? -5.601 -9.036 0.903 1.00 96.00 87 ALA A N 1
ATOM 655 C CA . ALA A 1 87 ? -5.473 -7.740 1.550 1.00 96.00 87 ALA A CA 1
ATOM 656 C C . ALA A 1 87 ? -6.071 -7.707 2.968 1.00 96.00 87 ALA A C 1
ATOM 658 O O . ALA A 1 87 ? -5.595 -6.964 3.832 1.00 96.00 87 ALA A O 1
ATOM 659 N N . ALA A 1 88 ? -7.088 -8.536 3.228 1.00 94.56 88 ALA A N 1
ATOM 660 C CA . ALA A 1 88 ? -7.788 -8.587 4.510 1.00 94.56 88 ALA A CA 1
ATOM 661 C C . ALA A 1 88 ? -6.932 -9.166 5.647 1.00 94.56 88 ALA A C 1
ATOM 663 O O . ALA A 1 88 ? -7.305 -9.035 6.809 1.00 94.56 88 ALA A O 1
ATOM 664 N N . THR A 1 89 ? -5.793 -9.787 5.332 1.00 94.56 89 THR A N 1
ATOM 665 C CA . THR A 1 89 ? -4.891 -10.395 6.321 1.00 94.56 89 THR A CA 1
ATOM 666 C C . THR A 1 89 ? -3.508 -9.757 6.353 1.00 94.56 89 THR A C 1
ATOM 668 O O . THR A 1 89 ? -2.657 -10.250 7.077 1.00 94.56 89 THR A O 1
ATOM 671 N N . ILE A 1 90 ? -3.267 -8.678 5.596 1.00 95.81 90 ILE A N 1
ATOM 672 C CA . ILE A 1 90 ? -1.976 -7.974 5.612 1.00 95.81 90 ILE A CA 1
ATOM 673 C C . ILE A 1 90 ? -1.645 -7.497 7.028 1.00 95.81 90 ILE A C 1
ATOM 675 O O . ILE A 1 90 ? -2.475 -6.852 7.675 1.00 95.81 90 ILE A O 1
ATOM 679 N N . GLU A 1 91 ? -0.423 -7.764 7.470 1.00 95.31 91 GLU A N 1
ATOM 680 C CA . GLU A 1 91 ? 0.140 -7.263 8.722 1.00 95.31 91 GLU A CA 1
ATOM 681 C C . GLU A 1 91 ? 1.269 -6.252 8.465 1.00 95.31 91 GLU A C 1
ATOM 683 O O . GLU A 1 91 ? 1.865 -6.186 7.385 1.00 95.31 91 GLU A O 1
ATOM 688 N N . SER A 1 92 ? 1.584 -5.437 9.473 1.00 94.88 92 SER A N 1
ATOM 689 C CA . SER A 1 92 ? 2.707 -4.501 9.407 1.00 94.88 92 SER A CA 1
ATOM 690 C C . SER A 1 92 ? 4.031 -5.233 9.148 1.00 94.88 92 SER A C 1
ATOM 692 O O . SER A 1 92 ? 4.350 -6.215 9.811 1.00 94.88 92 SER A O 1
ATOM 694 N N . GLY A 1 93 ? 4.839 -4.723 8.215 1.00 93.75 93 GLY A N 1
ATOM 695 C CA . GLY A 1 93 ? 6.119 -5.325 7.826 1.00 93.75 93 GLY A CA 1
ATOM 696 C C . GLY A 1 93 ? 6.025 -6.639 7.037 1.00 93.75 93 GLY A C 1
ATOM 697 O O . GLY A 1 93 ? 7.067 -7.217 6.728 1.00 93.75 93 GLY A O 1
ATOM 698 N N . GLN A 1 94 ? 4.822 -7.114 6.692 1.00 95.44 94 GLN A N 1
ATOM 699 C CA . GLN A 1 94 ? 4.662 -8.323 5.887 1.00 95.44 94 GLN A CA 1
ATOM 700 C C . GLN A 1 94 ? 5.266 -8.134 4.488 1.00 95.44 94 GLN A C 1
ATOM 702 O O . GLN A 1 94 ? 5.068 -7.104 3.843 1.00 95.44 94 GLN A O 1
ATOM 707 N N . SER A 1 95 ? 5.988 -9.147 4.004 1.00 94.38 95 SER A N 1
ATOM 708 C CA . SER A 1 95 ? 6.475 -9.165 2.621 1.00 94.38 95 SER A CA 1
ATOM 709 C C . SER A 1 95 ? 5.337 -9.455 1.632 1.00 94.38 95 SER A C 1
ATOM 711 O O . SER A 1 95 ? 4.473 -10.272 1.953 1.00 94.38 95 SER 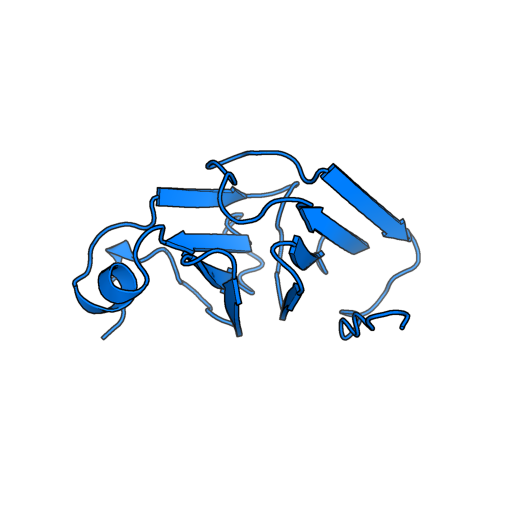A O 1
ATOM 713 N N . PRO A 1 96 ? 5.335 -8.836 0.437 1.00 95.38 96 PRO A N 1
ATOM 714 C CA . PRO A 1 96 ? 4.381 -9.164 -0.620 1.00 95.38 96 PRO A CA 1
ATOM 715 C C . PRO A 1 96 ? 4.469 -10.634 -1.037 1.00 95.38 96 PRO A C 1
ATOM 717 O O . PRO A 1 96 ? 5.558 -11.206 -1.076 1.00 95.38 96 PRO A O 1
ATOM 720 N N . ASP A 1 97 ? 3.333 -11.219 -1.412 1.00 96.50 97 ASP A N 1
ATOM 721 C CA . ASP A 1 97 ? 3.268 -12.579 -1.959 1.00 96.50 97 ASP A CA 1
ATOM 722 C C . ASP A 1 97 ? 3.899 -12.651 -3.358 1.00 96.50 97 ASP A C 1
ATOM 724 O O . ASP A 1 97 ? 4.468 -13.668 -3.753 1.00 96.50 97 ASP A O 1
ATOM 728 N N . ILE A 1 98 ? 3.785 -11.558 -4.120 1.00 93.50 98 ILE A N 1
ATOM 729 C CA . ILE A 1 98 ? 4.310 -11.424 -5.478 1.00 93.50 98 ILE A CA 1
ATOM 730 C C . ILE A 1 98 ? 5.162 -10.162 -5.555 1.00 93.50 98 ILE A C 1
ATOM 732 O O . ILE A 1 98 ? 4.727 -9.084 -5.153 1.00 93.50 98 ILE A O 1
ATOM 736 N N . VAL A 1 99 ? 6.355 -10.293 -6.133 1.00 91.75 99 VAL A N 1
ATOM 737 C CA . VAL A 1 99 ? 7.226 -9.169 -6.486 1.00 91.75 99 VAL A CA 1
ATOM 738 C C . VAL A 1 99 ? 7.662 -9.347 -7.935 1.00 91.75 99 VAL A C 1
ATOM 740 O O . VAL A 1 99 ? 8.315 -10.328 -8.282 1.00 91.75 99 VAL A O 1
ATOM 743 N N . LEU A 1 100 ? 7.282 -8.397 -8.782 1.00 87.75 100 LEU A N 1
ATOM 744 C CA . LEU A 1 100 ? 7.715 -8.292 -10.169 1.00 87.75 100 LEU A CA 1
ATOM 745 C C . LEU A 1 100 ? 8.674 -7.111 -10.252 1.00 87.75 100 LEU A C 1
ATOM 747 O O . LEU A 1 100 ? 8.238 -5.968 -10.162 1.00 87.75 100 LEU A O 1
ATOM 751 N N . SER A 1 101 ? 9.971 -7.371 -10.372 1.00 85.88 101 SER A N 1
ATOM 752 C CA . SER A 1 101 ? 10.989 -6.321 -10.463 1.00 85.88 101 SER A CA 1
ATOM 753 C C . SER A 1 101 ? 11.601 -6.264 -11.853 1.00 85.88 101 SER A C 1
ATOM 755 O O . SER A 1 101 ? 11.876 -7.308 -12.447 1.00 85.88 101 SER A O 1
ATOM 757 N N . ASP A 1 102 ? 11.892 -5.056 -12.314 1.0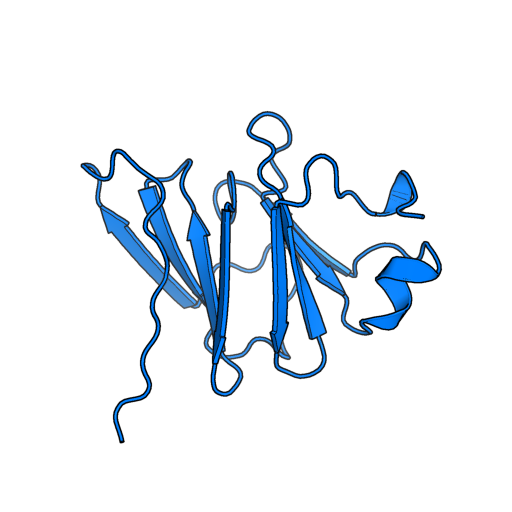0 76.50 102 ASP A N 1
ATOM 758 C CA . ASP A 1 102 ? 12.629 -4.795 -13.544 1.00 76.50 102 ASP A CA 1
ATOM 759 C C . ASP A 1 102 ? 13.741 -3.787 -13.235 1.00 76.50 102 ASP A C 1
ATOM 761 O O . ASP A 1 102 ? 13.472 -2.676 -12.791 1.00 76.50 102 ASP A O 1
ATOM 765 N N . ALA A 1 103 ? 14.999 -4.183 -13.434 1.00 73.56 103 ALA A N 1
ATOM 766 C CA . ALA A 1 103 ? 16.147 -3.329 -13.131 1.00 73.56 103 ALA A CA 1
ATOM 767 C C . ALA A 1 103 ? 16.234 -2.095 -14.047 1.00 73.56 103 ALA A C 1
ATOM 769 O O . ALA A 1 103 ? 16.882 -1.116 -13.678 1.00 73.56 103 ALA A O 1
ATOM 770 N N . ASP A 1 104 ? 15.565 -2.130 -15.202 1.00 76.56 104 ASP A N 1
ATOM 771 C CA . ASP A 1 104 ? 15.576 -1.065 -16.202 1.00 76.56 104 ASP A CA 1
ATOM 772 C C . ASP A 1 104 ? 14.339 -0.145 -16.100 1.00 76.56 104 ASP A C 1
ATOM 774 O O . ASP A 1 104 ? 14.139 0.739 -16.938 1.00 76.56 104 ASP A O 1
ATOM 778 N N . MET A 1 105 ? 13.490 -0.307 -15.075 1.00 69.06 105 MET A N 1
ATOM 779 C CA . MET A 1 105 ? 12.286 0.512 -14.895 1.00 69.06 105 MET A CA 1
ATOM 780 C C . MET A 1 105 ? 12.643 1.940 -14.448 1.00 69.06 105 MET A C 1
ATOM 782 O O . MET A 1 105 ? 12.945 2.200 -13.289 1.00 69.06 105 MET A O 1
ATOM 786 N N . VAL A 1 106 ? 12.573 2.905 -15.371 1.00 65.75 106 VAL A N 1
ATOM 787 C CA . VAL A 1 106 ? 12.976 4.305 -15.103 1.00 65.75 106 VAL A CA 1
ATOM 788 C C . VAL A 1 106 ? 11.839 5.172 -14.533 1.00 65.75 106 VAL A C 1
ATOM 790 O O . VAL A 1 106 ? 12.097 6.212 -13.930 1.00 65.75 106 VAL A O 1
ATOM 793 N N . PHE A 1 107 ? 10.574 4.771 -14.703 1.00 65.62 107 PHE A N 1
ATOM 794 C CA . PHE A 1 107 ? 9.406 5.569 -14.306 1.00 65.62 107 PHE A CA 1
ATOM 795 C C . PHE A 1 107 ? 8.376 4.760 -13.512 1.00 65.62 107 PHE A C 1
ATOM 797 O O . PHE A 1 107 ? 8.268 3.548 -13.708 1.00 65.62 107 PHE A O 1
ATOM 804 N N . PRO A 1 108 ? 7.569 5.422 -12.657 1.00 64.31 108 PRO A N 1
ATOM 805 C CA . PRO A 1 108 ? 6.426 4.783 -12.027 1.00 64.31 108 PRO A CA 1
ATOM 806 C C . PRO A 1 108 ? 5.479 4.230 -13.090 1.00 64.31 108 PRO A C 1
ATOM 808 O O . PRO A 1 108 ? 4.875 4.980 -13.862 1.00 64.31 108 PRO A O 1
ATOM 811 N N . MET A 1 109 ? 5.356 2.905 -13.142 1.00 64.56 109 MET A N 1
ATOM 812 C CA . MET A 1 109 ? 4.381 2.274 -14.017 1.00 64.56 109 MET A CA 1
ATOM 813 C C . MET A 1 109 ? 2.986 2.501 -13.447 1.00 64.56 109 MET A C 1
ATOM 815 O O . MET A 1 109 ? 2.714 2.165 -12.291 1.00 64.56 109 MET A O 1
ATOM 819 N N . TRP A 1 110 ? 2.109 3.062 -14.278 1.00 67.69 110 TRP A N 1
ATOM 820 C CA . TRP A 1 110 ? 0.680 3.089 -14.002 1.00 67.69 110 TRP A CA 1
ATOM 821 C C . TRP A 1 110 ? 0.203 1.649 -13.911 1.00 67.69 110 TRP A C 1
ATOM 823 O O . TRP A 1 110 ? 0.365 0.865 -14.849 1.00 67.69 110 TRP A O 1
ATOM 833 N N . LEU A 1 111 ? -0.354 1.296 -12.763 1.00 71.62 111 LEU A N 1
ATOM 834 C CA . LEU A 1 111 ? -0.803 -0.048 -12.509 1.00 71.62 111 LEU A CA 1
ATOM 835 C C . LEU A 1 111 ? -2.194 -0.219 -13.116 1.00 71.62 111 LEU A C 1
ATOM 837 O O . LEU A 1 111 ? -3.188 0.362 -12.662 1.00 71.62 111 LEU A O 1
ATOM 841 N N . VAL A 1 112 ? -2.257 -1.062 -14.140 1.00 70.94 112 VAL A N 1
ATOM 842 C CA . VAL A 1 112 ? -3.513 -1.543 -14.703 1.00 70.94 112 VAL A CA 1
ATOM 843 C C . VAL A 1 112 ? -3.610 -3.029 -14.397 1.00 70.94 112 VAL A C 1
ATOM 845 O O . VAL A 1 112 ? -2.918 -3.847 -14.998 1.00 70.94 112 VAL A O 1
ATOM 848 N N . VAL A 1 113 ? -4.448 -3.374 -13.421 1.00 70.62 113 VAL A N 1
ATOM 849 C CA . VAL A 1 113 ? -4.782 -4.769 -13.128 1.00 70.62 113 VAL A CA 1
ATOM 850 C C . VAL A 1 113 ? -6.124 -5.053 -13.780 1.00 70.62 113 VAL A C 1
ATOM 852 O O . VAL A 1 113 ? -7.115 -4.397 -13.467 1.00 70.62 113 VAL A O 1
ATOM 855 N N . HIS A 1 114 ? -6.136 -5.997 -14.715 1.00 68.00 114 HIS A N 1
ATOM 856 C CA . HIS A 1 114 ? -7.353 -6.453 -15.370 1.00 68.00 114 HIS A CA 1
ATOM 857 C C . HIS A 1 114 ? -7.789 -7.784 -14.780 1.00 68.00 114 HIS A C 1
ATOM 859 O O . HIS A 1 114 ? -6.966 -8.672 -14.549 1.00 68.00 114 HIS A O 1
ATOM 865 N N . GLU A 1 115 ? -9.094 -7.940 -14.613 1.00 64.69 115 GLU A N 1
ATOM 866 C CA . GLU A 1 115 ? -9.688 -9.261 -14.475 1.00 64.69 115 GLU A CA 1
ATOM 867 C C . GLU A 1 115 ? -9.607 -9.955 -15.839 1.00 64.69 115 GLU A C 1
ATOM 869 O O . GLU A 1 115 ? -9.834 -9.336 -16.883 1.00 64.69 115 GLU A O 1
ATOM 874 N N . ARG A 1 116 ? -9.249 -11.239 -15.844 1.00 63.38 116 ARG A N 1
ATOM 875 C CA . ARG A 1 116 ? -9.606 -12.107 -16.963 1.00 63.38 116 ARG A CA 1
ATOM 876 C C . ARG A 1 116 ? -10.940 -12.741 -16.605 1.00 63.38 116 ARG A C 1
ATOM 878 O O . ARG A 1 116 ? -11.016 -13.414 -15.579 1.00 63.38 116 ARG A O 1
ATOM 885 N N . GLU A 1 117 ? -11.945 -12.462 -17.429 1.00 54.81 117 GLU A N 1
ATOM 886 C CA . GLU A 1 117 ? -13.224 -13.181 -17.448 1.00 54.81 117 GLU A CA 1
ATOM 887 C C . GLU A 1 117 ? -13.025 -14.675 -17.742 1.00 54.81 117 GLU A C 1
ATOM 889 O O . GLU A 1 117 ? -12.093 -15.015 -18.516 1.00 54.81 117 GLU A O 1
#

Foldseek 3Di:
DQDPLAVQPAFADWDAALQKIKTAHQDQPFQFGIFIALHPCCRVVSHHTQATAGPPQAHGWNDWDYDPQKIWTFRQVQQWIFIAPHNNPHGHHDHGPDIDHDPPRNDGDHDDDDDDD

Secondary structure (DSSP, 8-state):
---GGG--SSEEEEEEETTEEEEEE--SSSS--EEEESSTTHHHHTPPPSEEE-TTTSSSEEEEEEETTEEEEEETTTTEEEEES-GGG--TTPPPSEEEE-TT--S-----PPPP-

Sequence (117 aa):
MLTASSYLVLPYCVTHVGGRLFVGNADHTDTLGLVGFSDPHNIVTGTLPDILLRAPLAGYIVDIRGILGTLWYSNSYYSSVCGFLNAATIESGQSPDIVLSDADMVFPMWLVVHERE